Protein AF-A0A2D6GXJ3-F1 (afdb_monomer_lite)

Structure (mmCIF, N/CA/C/O backbone):
data_AF-A0A2D6GXJ3-F1
#
_entry.id   AF-A0A2D6GXJ3-F1
#
loop_
_atom_site.group_PDB
_atom_site.id
_atom_site.type_symbol
_atom_site.label_atom_id
_atom_site.label_alt_id
_atom_site.label_comp_id
_atom_site.label_asym_id
_atom_site.label_entity_id
_atom_site.label_seq_id
_atom_site.pdbx_PDB_ins_code
_atom_site.Cartn_x
_atom_site.Cartn_y
_atom_site.Cartn_z
_atom_site.occupancy
_atom_site.B_iso_or_equiv
_atom_site.auth_seq_id
_atom_site.auth_comp_id
_atom_site.auth_asym_id
_atom_site.auth_atom_id
_atom_site.pdbx_PDB_model_num
ATOM 1 N N . MET A 1 1 ? -27.787 16.893 4.449 1.00 45.53 1 MET A N 1
ATOM 2 C CA . MET A 1 1 ? -26.731 16.596 5.443 1.00 45.53 1 MET A CA 1
ATOM 3 C C . MET A 1 1 ? -26.338 15.138 5.265 1.00 45.53 1 MET A C 1
ATOM 5 O O . MET A 1 1 ? -27.229 14.297 5.276 1.00 45.53 1 MET A O 1
ATOM 9 N N . ALA A 1 2 ? -25.066 14.840 4.986 1.00 53.53 2 ALA A N 1
ATOM 10 C CA . ALA A 1 2 ? -24.609 13.461 4.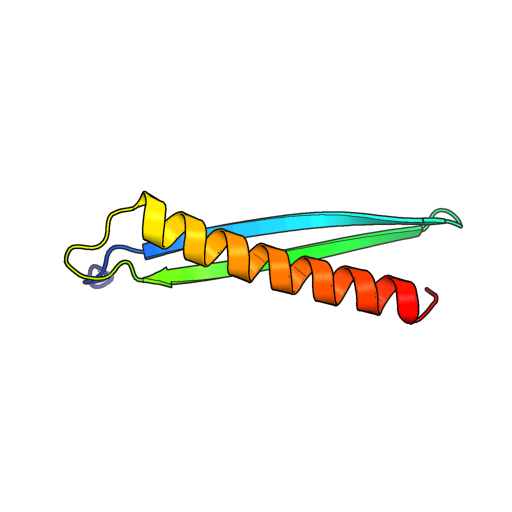807 1.00 53.53 2 ALA A CA 1
ATOM 11 C C . ALA A 1 2 ? -24.683 12.714 6.148 1.00 53.53 2 ALA A C 1
ATOM 13 O O . ALA A 1 2 ? -24.288 13.250 7.182 1.00 53.53 2 ALA A O 1
ATOM 14 N N . LYS A 1 3 ? -25.239 11.500 6.134 1.00 54.72 3 LYS A N 1
ATOM 15 C CA . LYS A 1 3 ? -25.364 10.638 7.315 1.00 54.72 3 LYS A CA 1
ATOM 16 C C . LYS A 1 3 ? -23.955 10.361 7.870 1.00 54.72 3 LYS A C 1
ATOM 18 O O . LYS A 1 3 ? -23.101 9.967 7.073 1.00 54.72 3 LYS A O 1
ATOM 23 N N . PRO A 1 4 ? -23.686 10.554 9.175 1.00 56.81 4 PRO A N 1
ATOM 24 C CA . PRO A 1 4 ? -22.373 10.241 9.729 1.00 56.81 4 PRO A CA 1
ATOM 25 C C . PRO A 1 4 ? -22.081 8.756 9.494 1.00 56.81 4 PRO A C 1
ATOM 27 O O . PRO A 1 4 ? -22.945 7.905 9.742 1.00 56.81 4 PRO A O 1
ATOM 30 N N . ARG A 1 5 ? -20.895 8.445 8.955 1.00 59.53 5 ARG A N 1
ATOM 31 C CA . ARG A 1 5 ? -20.441 7.055 8.831 1.00 59.53 5 ARG A CA 1
ATOM 32 C C . ARG A 1 5 ? -20.402 6.466 10.241 1.00 59.53 5 ARG A C 1
ATOM 34 O O . ARG A 1 5 ? -19.849 7.075 11.150 1.00 59.53 5 ARG A O 1
ATOM 41 N N . LYS A 1 6 ? -21.080 5.332 10.438 1.00 63.12 6 LYS A N 1
ATOM 42 C CA . LYS A 1 6 ? -21.211 4.687 11.756 1.00 63.12 6 LYS A CA 1
ATOM 43 C C . LYS A 1 6 ? -19.891 4.094 12.260 1.00 63.12 6 LYS A C 1
ATOM 45 O O . LYS A 1 6 ? -19.763 3.896 13.459 1.00 63.12 6 LYS A O 1
ATOM 50 N N . ALA A 1 7 ? -18.956 3.806 11.358 1.00 69.44 7 ALA A N 1
ATOM 51 C CA . ALA A 1 7 ? -17.677 3.187 11.666 1.00 69.44 7 ALA A CA 1
ATOM 52 C C . ALA A 1 7 ? -16.540 4.199 11.500 1.00 69.44 7 ALA A C 1
ATOM 54 O O . ALA A 1 7 ? -16.566 5.032 10.589 1.00 69.44 7 ALA A O 1
ATOM 55 N N . LYS A 1 8 ? -15.548 4.112 12.389 1.00 84.38 8 LYS A N 1
ATOM 56 C CA . LYS A 1 8 ? -14.236 4.728 12.179 1.00 84.38 8 LYS A CA 1
ATOM 57 C C . LYS A 1 8 ? -13.608 4.048 10.961 1.00 84.38 8 LYS A C 1
ATOM 59 O O . LYS A 1 8 ? -13.781 2.850 10.774 1.00 84.38 8 LYS A O 1
ATOM 64 N N . GLU A 1 9 ? -12.914 4.796 10.120 1.00 89.38 9 GLU A N 1
ATOM 65 C CA . GLU A 1 9 ? -12.298 4.264 8.903 1.00 89.38 9 GLU A CA 1
ATOM 66 C C . GLU A 1 9 ? -10.874 4.794 8.793 1.00 89.38 9 GLU A C 1
ATOM 68 O O . GLU A 1 9 ? -10.606 5.946 9.144 1.00 89.38 9 GLU A O 1
ATOM 73 N N . VAL A 1 10 ? -9.980 3.960 8.272 1.00 91.38 10 VAL A N 1
ATOM 74 C CA . VAL A 1 10 ? -8.633 4.363 7.873 1.00 91.38 10 VAL A CA 1
ATOM 75 C C . VAL A 1 10 ? -8.557 4.348 6.360 1.00 91.38 10 VAL A C 1
ATOM 77 O O . VAL A 1 10 ? -8.999 3.400 5.713 1.00 91.38 10 VAL A O 1
ATOM 80 N N . TRP A 1 11 ? -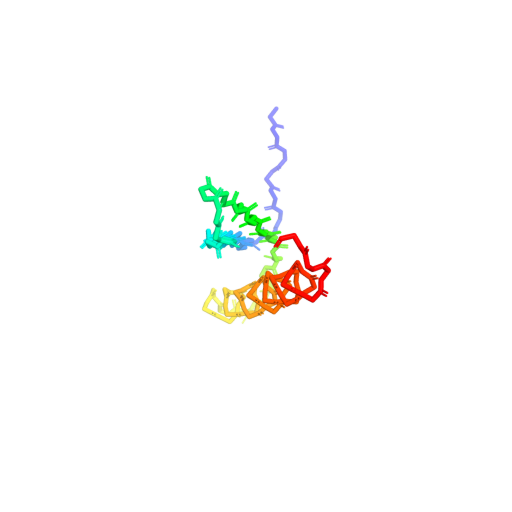7.974 5.398 5.793 1.00 93.50 11 TRP A N 1
ATOM 81 C CA . TRP A 1 11 ? -7.608 5.446 4.387 1.00 93.50 11 TRP A CA 1
ATOM 82 C C . TRP A 1 11 ? -6.090 5.499 4.266 1.00 93.50 11 TRP A C 1
ATOM 84 O O . TRP A 1 11 ? -5.442 6.331 4.901 1.00 93.50 11 TRP A O 1
ATOM 94 N N . VAL A 1 12 ? -5.542 4.607 3.448 1.00 94.19 12 VAL A N 1
ATOM 95 C CA . VAL A 1 12 ? -4.124 4.575 3.098 1.00 94.19 12 VAL A CA 1
ATOM 96 C C . VAL A 1 12 ? -3.996 4.727 1.590 1.00 94.19 12 VAL A C 1
ATOM 98 O O . VAL A 1 12 ? -4.766 4.138 0.832 1.00 94.19 12 VAL A O 1
ATOM 101 N N . SER A 1 13 ? -3.007 5.505 1.158 1.00 94.81 13 SER A N 1
ATOM 102 C CA . SER A 1 13 ? -2.598 5.606 -0.240 1.00 94.81 13 SER A CA 1
ATOM 103 C C . SER A 1 13 ? -1.080 5.545 -0.348 1.00 94.81 13 SER A C 1
ATOM 105 O O . SER A 1 13 ? -0.388 6.247 0.392 1.00 94.81 13 SER A O 1
ATOM 107 N N . VAL A 1 14 ? -0.572 4.762 -1.293 1.00 94.25 14 VAL A N 1
ATOM 108 C CA . VAL A 1 14 ? 0.851 4.651 -1.613 1.00 94.25 14 VAL A CA 1
ATOM 109 C C . VAL A 1 14 ? 1.040 5.007 -3.082 1.00 94.25 14 VAL A C 1
ATOM 111 O O . VAL A 1 14 ? 0.345 4.480 -3.947 1.00 94.25 14 VAL A O 1
ATOM 114 N N . GLY A 1 15 ? 1.981 5.910 -3.351 1.00 93.12 15 GLY A N 1
ATOM 115 C CA . GLY A 1 15 ? 2.428 6.253 -4.697 1.00 93.12 15 GLY A CA 1
ATOM 116 C C . GLY A 1 15 ? 3.860 5.774 -4.906 1.00 93.12 15 GLY A C 1
ATOM 117 O O . GLY A 1 15 ? 4.741 6.095 -4.108 1.00 93.12 15 GLY A O 1
ATOM 118 N N . LEU A 1 16 ? 4.099 5.022 -5.975 1.00 90.88 16 LEU A N 1
ATOM 119 C CA . LEU A 1 16 ? 5.408 4.521 -6.372 1.00 90.88 16 LEU A CA 1
ATOM 120 C C . LEU A 1 16 ? 5.743 5.042 -7.769 1.00 90.88 16 LEU A C 1
ATOM 122 O O . LEU A 1 16 ? 5.013 4.794 -8.727 1.00 90.88 16 LEU A O 1
ATOM 126 N N . THR A 1 17 ? 6.882 5.718 -7.894 1.00 91.62 17 THR A N 1
ATOM 127 C CA . THR A 1 17 ? 7.437 6.092 -9.198 1.00 91.62 17 THR A CA 1
ATOM 128 C C . THR A 1 17 ? 8.545 5.115 -9.564 1.00 91.62 17 THR A C 1
ATOM 130 O O . THR A 1 17 ? 9.564 5.028 -8.878 1.00 91.62 17 THR A O 1
ATOM 133 N N . LEU A 1 18 ? 8.349 4.382 -10.654 1.00 86.94 18 LEU A N 1
ATOM 134 C CA . LEU A 1 18 ? 9.321 3.466 -11.233 1.00 86.94 18 LEU A CA 1
ATOM 135 C C . LEU A 1 18 ? 10.024 4.144 -12.408 1.00 86.94 18 LEU A C 1
ATOM 137 O O . LEU A 1 18 ? 9.377 4.665 -13.313 1.00 86.94 18 LEU A O 1
ATOM 141 N N . ASN A 1 19 ? 11.354 4.114 -12.402 1.00 87.44 19 ASN A N 1
ATOM 142 C CA . ASN A 1 19 ? 12.153 4.480 -13.567 1.00 87.44 19 ASN A CA 1
ATOM 143 C C . ASN A 1 19 ? 12.235 3.260 -14.496 1.00 87.44 19 ASN A C 1
ATOM 145 O O . ASN A 1 19 ? 12.694 2.203 -14.056 1.00 87.44 19 ASN A O 1
ATOM 149 N N . LEU A 1 20 ? 11.765 3.407 -15.735 1.00 84.06 20 LEU A N 1
ATOM 150 C CA . LEU A 1 20 ? 11.756 2.336 -16.738 1.00 84.06 20 LEU A CA 1
ATOM 151 C C . LEU A 1 20 ? 13.011 2.359 -17.628 1.00 84.06 20 LEU A C 1
ATOM 153 O O . LEU A 1 20 ? 13.252 1.441 -18.402 1.00 84.06 20 LEU A O 1
ATOM 157 N N . GLY A 1 21 ? 13.868 3.375 -17.486 1.00 82.00 21 GLY A N 1
ATOM 158 C CA . GLY A 1 21 ? 14.920 3.663 -18.458 1.00 82.00 21 GLY A CA 1
ATOM 159 C C . GLY A 1 21 ? 14.370 4.443 -19.655 1.00 82.00 21 GLY A C 1
ATOM 160 O O . GLY A 1 21 ? 13.217 4.851 -19.663 1.00 82.00 21 GLY A O 1
ATOM 161 N N . ASN A 1 22 ? 15.216 4.735 -20.647 1.00 80.44 22 ASN A N 1
ATOM 162 C CA . ASN A 1 22 ? 14.821 5.420 -21.893 1.00 80.44 22 ASN A CA 1
ATOM 163 C C . ASN A 1 22 ? 14.027 6.735 -21.725 1.00 80.44 22 ASN A C 1
ATOM 165 O O . ASN A 1 22 ? 13.233 7.088 -22.589 1.00 80.44 22 ASN A O 1
ATOM 169 N N . TYR A 1 23 ? 14.279 7.495 -20.652 1.00 82.31 23 TYR A N 1
ATOM 170 C CA . TYR A 1 23 ? 13.540 8.723 -20.309 1.00 82.31 23 TYR A CA 1
ATOM 171 C C . TYR A 1 23 ? 12.052 8.507 -19.982 1.00 82.31 23 TYR A C 1
ATOM 173 O O . TYR A 1 23 ? 11.296 9.475 -19.897 1.00 82.31 23 TYR A O 1
ATOM 181 N N . GLU A 1 24 ? 11.645 7.265 -19.730 1.00 83.69 24 GLU A N 1
ATOM 182 C CA . GLU A 1 24 ? 10.289 6.905 -19.341 1.00 83.69 24 GLU A CA 1
ATOM 183 C C . GLU A 1 24 ? 10.207 6.585 -17.844 1.00 83.69 24 GLU A C 1
ATOM 185 O O . GLU A 1 24 ? 11.121 6.045 -17.209 1.00 83.69 24 GLU A O 1
ATOM 190 N N . SER A 1 25 ? 9.074 6.951 -17.255 1.00 88.12 25 SER A N 1
ATOM 191 C CA . SER A 1 25 ? 8.753 6.628 -15.870 1.00 88.12 25 SER A CA 1
ATOM 192 C C . SER A 1 25 ? 7.294 6.228 -15.774 1.00 88.12 25 SER A C 1
ATOM 194 O O . SER A 1 25 ? 6.441 6.804 -16.450 1.00 88.12 25 SER A O 1
ATOM 196 N N . ALA A 1 26 ? 7.013 5.256 -14.917 1.00 88.06 26 ALA A N 1
ATOM 197 C CA . ALA A 1 26 ? 5.659 4.859 -14.585 1.00 88.06 26 ALA A CA 1
ATOM 198 C C . ALA A 1 26 ? 5.342 5.274 -13.157 1.00 88.06 26 ALA A C 1
ATOM 200 O O . ALA A 1 26 ? 6.130 5.053 -12.235 1.00 88.06 26 ALA A O 1
ATOM 201 N N . ARG A 1 27 ? 4.158 5.852 -12.976 1.00 91.00 27 ARG A N 1
ATOM 202 C CA . ARG A 1 27 ? 3.599 6.144 -11.664 1.00 91.00 27 ARG A CA 1
ATOM 203 C C . ARG A 1 27 ? 2.494 5.140 -11.371 1.00 91.00 27 ARG A C 1
ATOM 205 O O . ARG A 1 27 ? 1.558 5.006 -12.154 1.00 91.00 27 ARG A O 1
ATOM 212 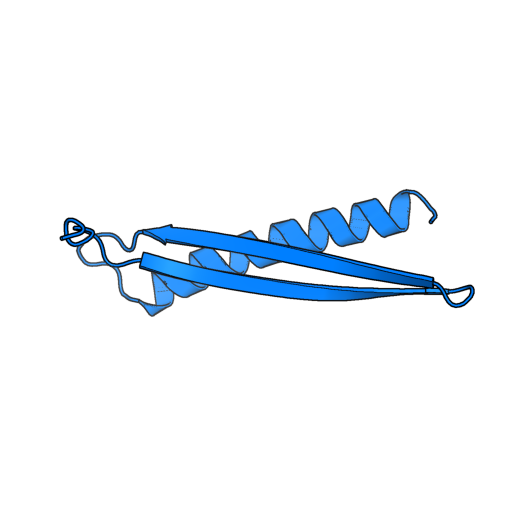N N . LEU A 1 28 ? 2.626 4.449 -10.249 1.00 92.19 28 LEU A N 1
ATOM 213 C CA . LEU A 1 28 ? 1.614 3.562 -9.699 1.00 92.19 28 LEU A CA 1
ATOM 214 C C . LEU A 1 28 ? 1.065 4.218 -8.439 1.00 92.19 28 LEU A C 1
ATOM 216 O O . LEU A 1 28 ? 1.834 4.592 -7.559 1.00 92.19 28 LEU A O 1
ATOM 220 N N . ASP A 1 29 ? -0.250 4.355 -8.350 1.00 93.25 29 ASP A N 1
ATOM 221 C CA . ASP A 1 29 ? -0.925 4.8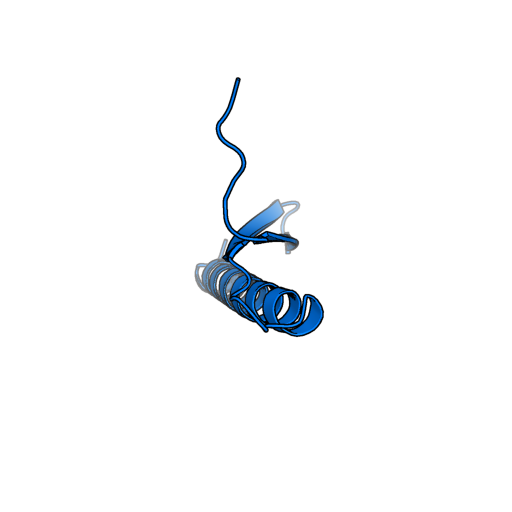07 -7.140 1.00 93.25 29 ASP A CA 1
ATOM 222 C C . ASP A 1 29 ? -1.912 3.713 -6.724 1.00 93.25 29 ASP A C 1
ATOM 224 O O . ASP A 1 29 ? -2.739 3.269 -7.522 1.00 93.25 29 ASP A O 1
ATOM 228 N N . ALA A 1 30 ? -1.815 3.270 -5.475 1.00 93.25 30 ALA A N 1
ATOM 229 C CA . ALA A 1 30 ? -2.739 2.326 -4.865 1.00 93.25 30 ALA A CA 1
ATOM 230 C C . ALA A 1 30 ? -3.306 2.945 -3.592 1.00 93.25 30 ALA A C 1
ATOM 232 O O . ALA A 1 30 ? -2.618 3.676 -2.879 1.00 93.25 30 ALA A O 1
ATOM 233 N N . GLY A 1 31 ? -4.563 2.653 -3.287 1.00 93.62 31 GLY A N 1
ATOM 234 C CA . GLY A 1 31 ? -5.165 3.113 -2.051 1.00 93.62 31 GLY A CA 1
ATOM 235 C C . GLY A 1 31 ? -6.355 2.272 -1.648 1.00 93.62 31 GLY A C 1
ATOM 236 O O . GLY A 1 31 ? -7.030 1.675 -2.485 1.00 93.62 31 GLY A O 1
ATOM 237 N N . MET A 1 32 ? -6.601 2.236 -0.348 1.00 92.88 32 MET A N 1
ATOM 238 C CA . MET A 1 32 ? -7.634 1.409 0.247 1.00 92.88 32 MET A CA 1
ATOM 239 C C . MET A 1 32 ? -8.210 2.080 1.480 1.00 92.88 32 MET A C 1
ATOM 241 O O . MET A 1 32 ? -7.508 2.737 2.250 1.00 92.88 32 MET A O 1
ATOM 245 N N . THR A 1 33 ? -9.512 1.896 1.658 1.00 92.19 33 THR A N 1
ATOM 246 C CA . THR A 1 33 ? -10.227 2.287 2.866 1.00 92.19 33 THR A CA 1
ATOM 247 C C . THR A 1 33 ? -10.628 1.030 3.617 1.00 92.19 33 THR A C 1
ATOM 249 O O . THR A 1 33 ? -11.262 0.147 3.041 1.00 92.19 33 THR A O 1
ATOM 252 N N . VAL A 1 34 ? -10.268 0.960 4.895 1.00 89.69 34 VAL A N 1
ATOM 253 C CA . VAL A 1 34 ? -10.606 -0.156 5.781 1.00 89.69 34 VAL A CA 1
ATOM 254 C C . VAL A 1 34 ? -11.454 0.379 6.938 1.00 89.69 34 VAL A C 1
ATOM 256 O O . VAL A 1 34 ? -11.064 1.370 7.564 1.00 89.69 34 VAL A O 1
ATOM 259 N N . PRO A 1 35 ? -12.623 -0.223 7.221 1.00 89.88 35 PRO A N 1
ATOM 260 C CA . PRO A 1 35 ? -13.368 0.084 8.434 1.00 89.88 35 PRO A CA 1
ATOM 261 C C . PRO A 1 35 ? -12.610 -0.445 9.656 1.00 89.88 35 PRO A C 1
ATOM 263 O O . PRO A 1 35 ? -12.096 -1.557 9.620 1.00 89.88 35 PRO A O 1
ATOM 266 N N . ILE A 1 36 ? -12.565 0.346 10.725 1.00 87.62 36 ILE A N 1
ATOM 267 C CA . ILE A 1 36 ? -12.073 -0.078 12.038 1.00 87.62 36 ILE A CA 1
ATOM 268 C C . ILE A 1 36 ? -13.244 -0.699 12.790 1.00 87.62 36 ILE A C 1
ATOM 270 O O . ILE A 1 36 ? -14.296 -0.062 12.949 1.00 87.62 36 ILE A O 1
ATOM 274 N N . GLU A 1 37 ? -13.064 -1.937 13.232 1.00 84.88 37 GLU A N 1
ATOM 275 C CA . GLU A 1 37 ? -14.074 -2.673 13.983 1.00 84.88 37 GLU A CA 1
ATOM 276 C C . GLU A 1 37 ? -14.247 -2.123 15.409 1.00 84.88 37 GLU A C 1
ATOM 278 O O . GLU A 1 37 ? -13.416 -1.395 15.957 1.00 84.88 37 GLU A O 1
ATOM 283 N N . GLU A 1 38 ? -15.384 -2.428 16.030 1.00 82.00 38 GLU A N 1
ATOM 284 C CA . GLU A 1 38 ? -15.664 -1.979 17.392 1.00 82.00 38 GLU A CA 1
ATOM 285 C C . GLU A 1 38 ? -14.733 -2.700 18.383 1.00 82.00 38 GLU A C 1
ATOM 287 O O . GLU A 1 38 ? -14.803 -3.916 18.537 1.00 82.00 38 GLU A O 1
ATOM 292 N N . GLY A 1 39 ? -13.849 -1.943 19.042 1.00 83.06 39 GLY A N 1
ATOM 293 C CA . GLY A 1 39 ? -12.819 -2.483 19.939 1.00 83.06 39 GLY A CA 1
ATOM 294 C C . GLY A 1 39 ? -11.452 -2.719 19.285 1.00 83.06 39 GLY A C 1
ATOM 295 O O . GLY A 1 39 ? -10.525 -3.104 19.989 1.00 83.06 39 GLY A O 1
ATOM 296 N N . GLU A 1 40 ? -11.310 -2.462 17.982 1.00 82.25 40 GLU A N 1
ATOM 297 C CA . GLU A 1 40 ? -10.018 -2.449 17.289 1.00 82.25 40 GLU A CA 1
ATOM 298 C C . GLU A 1 40 ? -9.309 -1.099 17.499 1.00 82.25 40 GLU A C 1
ATOM 300 O O . GLU A 1 40 ? -9.923 -0.025 17.428 1.00 82.25 40 GLU A O 1
ATOM 305 N N . GLU A 1 41 ? -8.004 -1.150 17.771 1.00 87.56 41 GLU A N 1
ATOM 306 C CA . GLU A 1 41 ? -7.172 0.045 17.875 1.00 87.56 41 GLU A CA 1
ATOM 307 C C . GLU A 1 41 ? -6.877 0.617 16.482 1.00 87.56 41 GLU A C 1
ATOM 309 O O . GLU A 1 41 ? -6.720 -0.104 15.495 1.00 87.56 41 GLU A O 1
ATOM 314 N N . TYR A 1 42 ? -6.756 1.943 16.387 1.00 86.31 42 TYR A N 1
ATOM 315 C CA . TYR A 1 42 ? -6.482 2.612 15.107 1.00 86.31 42 TYR A CA 1
ATOM 316 C C . TYR A 1 42 ? -5.198 2.109 14.430 1.00 86.31 42 TYR A C 1
ATOM 318 O O . TYR A 1 42 ? -5.126 2.083 13.201 1.00 86.31 42 TYR A O 1
ATOM 326 N N . GLU A 1 43 ? -4.191 1.730 15.220 1.00 90.12 43 GLU A N 1
ATOM 327 C CA . GLU A 1 43 ? -2.904 1.231 14.728 1.00 90.12 43 GLU A CA 1
ATOM 328 C C . GLU A 1 43 ? -3.042 -0.113 14.003 1.00 90.12 43 GLU A C 1
ATOM 330 O O . GLU A 1 43 ? -2.406 -0.308 12.965 1.00 90.12 43 GLU A O 1
ATOM 335 N N . ASP A 1 44 ? -3.915 -1.000 14.485 1.00 90.12 44 ASP A N 1
ATOM 336 C CA . ASP A 1 44 ? -4.160 -2.310 13.875 1.00 90.12 44 ASP A CA 1
ATOM 337 C C . ASP A 1 44 ? -4.872 -2.159 12.526 1.00 90.12 44 ASP A C 1
ATOM 339 O O . ASP A 1 44 ? -4.409 -2.682 11.503 1.00 90.12 44 ASP A O 1
ATOM 343 N N . GLY A 1 45 ? -5.932 -1.343 12.492 1.00 89.62 45 GLY A N 1
ATOM 344 C CA . GLY A 1 45 ? -6.651 -1.019 11.260 1.00 89.62 45 GLY A CA 1
ATOM 345 C C . GLY A 1 45 ? -5.760 -0.309 10.233 1.00 89.62 45 GLY A C 1
ATOM 346 O O . GLY A 1 45 ? -5.817 -0.610 9.036 1.00 89.62 45 GLY A O 1
ATOM 347 N N . PHE A 1 46 ? -4.878 0.587 10.693 1.00 92.12 46 PHE A N 1
ATOM 348 C CA . PHE A 1 46 ? -3.888 1.242 9.837 1.00 92.12 46 PHE A CA 1
ATOM 349 C C . PHE A 1 46 ? -2.874 0.252 9.275 1.00 92.12 46 PHE A C 1
ATOM 351 O O . PHE A 1 46 ? -2.638 0.253 8.069 1.00 92.12 46 PHE A O 1
ATOM 358 N N . LYS A 1 47 ? -2.306 -0.618 10.113 1.00 93.50 47 LYS A N 1
ATOM 359 C CA . LYS A 1 47 ? -1.332 -1.622 9.681 1.00 93.50 47 LYS A CA 1
ATOM 360 C C . LYS A 1 47 ? -1.929 -2.575 8.649 1.00 93.50 47 LYS A C 1
ATOM 362 O O . LYS A 1 47 ? -1.319 -2.804 7.611 1.00 93.50 47 LYS A O 1
ATOM 367 N N . LYS A 1 48 ? -3.158 -3.045 8.871 1.00 91.44 48 LYS A N 1
ATOM 368 C CA . LYS A 1 48 ? -3.893 -3.886 7.915 1.00 91.44 48 LYS A CA 1
ATOM 369 C C . LYS A 1 48 ? -4.106 -3.183 6.572 1.00 91.44 48 LYS A C 1
ATOM 371 O O . LYS A 1 48 ? -3.856 -3.774 5.522 1.00 91.44 48 LYS A O 1
ATOM 376 N N . ALA A 1 49 ? -4.550 -1.924 6.596 1.00 93.25 49 ALA A N 1
ATOM 377 C CA . ALA A 1 49 ? -4.734 -1.125 5.386 1.00 93.25 49 ALA A CA 1
ATOM 378 C C . ALA A 1 49 ? -3.402 -0.869 4.661 1.00 93.25 49 ALA A C 1
ATOM 380 O O . ALA A 1 49 ? -3.343 -0.929 3.431 1.00 93.25 49 ALA A O 1
ATOM 381 N N . TRP A 1 50 ? -2.333 -0.613 5.415 1.00 94.81 50 TRP A N 1
ATOM 382 C CA . TRP A 1 50 ? -0.991 -0.380 4.897 1.00 94.81 50 TRP A CA 1
ATOM 383 C C . TRP A 1 50 ? -0.411 -1.621 4.227 1.00 94.81 50 TRP A C 1
ATOM 385 O O . TRP A 1 50 ? -0.073 -1.559 3.047 1.00 94.81 50 TRP A O 1
ATOM 395 N N . ASP A 1 51 ? -0.365 -2.748 4.936 1.00 94.69 51 ASP A N 1
ATOM 396 C CA . ASP A 1 51 ? 0.224 -3.997 4.449 1.00 94.69 51 ASP A CA 1
ATOM 397 C C . ASP A 1 51 ? -0.471 -4.472 3.168 1.00 94.69 51 ASP A C 1
ATOM 399 O O . ASP A 1 51 ? 0.185 -4.865 2.203 1.00 94.69 51 ASP A O 1
ATOM 403 N N . ALA A 1 52 ? -1.800 -4.365 3.113 1.00 93.88 52 ALA A N 1
ATOM 404 C CA . ALA A 1 52 ? -2.555 -4.774 1.940 1.00 93.88 52 ALA A CA 1
ATOM 405 C C . ALA A 1 52 ? -2.418 -3.779 0.764 1.00 93.88 52 ALA A C 1
ATOM 407 O O . ALA A 1 52 ? -2.312 -4.210 -0.383 1.00 93.88 52 ALA A O 1
ATOM 408 N N . THR A 1 53 ? -2.336 -2.463 1.017 1.00 95.50 53 THR A N 1
ATOM 409 C CA . THR A 1 53 ? -2.065 -1.470 -0.048 1.00 95.50 53 THR A CA 1
ATOM 410 C C . THR A 1 53 ? -0.649 -1.634 -0.607 1.00 95.50 53 THR A C 1
ATOM 412 O O . THR A 1 53 ? -0.438 -1.533 -1.816 1.00 95.50 53 THR A O 1
ATOM 415 N N . LEU A 1 54 ? 0.321 -1.916 0.267 1.00 94.69 54 LEU A N 1
ATOM 416 C CA . LEU A 1 54 ? 1.714 -2.137 -0.102 1.00 94.69 54 LEU A CA 1
ATOM 417 C C . LEU A 1 54 ? 1.884 -3.429 -0.917 1.00 94.69 54 LEU A C 1
ATOM 419 O O . LEU A 1 54 ? 2.557 -3.424 -1.945 1.00 94.69 54 LEU A O 1
ATOM 423 N N . ALA A 1 55 ? 1.230 -4.520 -0.514 1.00 93.62 55 ALA A N 1
ATOM 424 C CA . ALA A 1 55 ? 1.263 -5.776 -1.260 1.00 93.62 55 ALA A CA 1
ATOM 425 C C . ALA A 1 55 ? 0.695 -5.628 -2.686 1.00 93.62 55 ALA A C 1
ATOM 427 O O . ALA A 1 55 ? 1.263 -6.170 -3.640 1.00 93.62 55 ALA A O 1
ATOM 428 N N . GLU A 1 56 ? -0.390 -4.864 -2.850 1.00 93.44 56 GLU A N 1
ATOM 429 C CA . GLU A 1 56 ? -0.983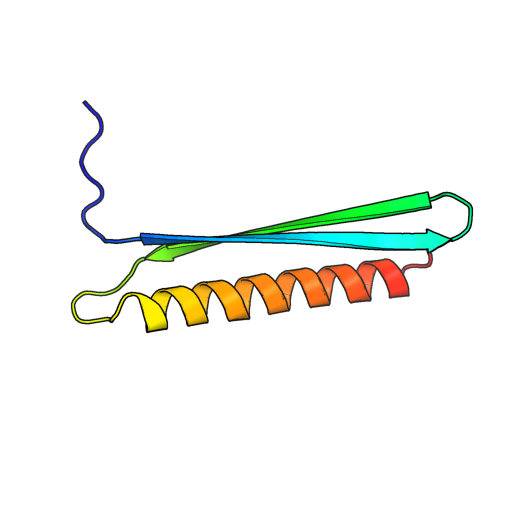 -4.594 -4.164 1.00 93.44 56 GLU A CA 1
ATOM 430 C C . GLU A 1 56 ? -0.027 -3.785 -5.050 1.00 93.44 56 GLU A C 1
ATOM 432 O O . GLU A 1 56 ? 0.274 -4.194 -6.172 1.00 93.44 56 GLU A O 1
ATOM 437 N N . ILE A 1 57 ? 0.522 -2.670 -4.548 1.00 93.31 57 ILE A N 1
ATOM 438 C CA . ILE A 1 57 ? 1.409 -1.826 -5.362 1.00 93.31 57 ILE A CA 1
ATOM 439 C C . ILE A 1 57 ? 2.722 -2.533 -5.716 1.00 93.31 57 ILE A C 1
ATOM 441 O O . ILE A 1 57 ? 3.234 -2.348 -6.819 1.00 93.31 57 ILE A O 1
ATOM 445 N N . GLU A 1 58 ? 3.249 -3.388 -4.837 1.00 92.25 58 GLU A N 1
ATOM 446 C CA . GLU A 1 58 ? 4.406 -4.231 -5.146 1.00 92.25 58 GLU A CA 1
ATOM 447 C C . GLU A 1 58 ? 4.100 -5.267 -6.229 1.00 92.25 58 GLU A C 1
ATOM 449 O O . GLU A 1 58 ? 4.945 -5.521 -7.091 1.00 92.25 58 GLU A O 1
ATOM 454 N N . THR A 1 59 ? 2.907 -5.862 -6.202 1.00 92.75 59 THR A N 1
ATOM 455 C CA . THR A 1 59 ? 2.463 -6.822 -7.220 1.00 92.75 59 THR A CA 1
ATOM 456 C C . THR A 1 59 ? 2.341 -6.134 -8.577 1.00 92.75 59 THR A C 1
ATOM 458 O O . THR A 1 59 ? 2.957 -6.579 -9.546 1.00 92.75 59 THR A O 1
ATOM 461 N N . GLN A 1 60 ? 1.675 -4.978 -8.630 1.00 91.06 60 GLN A N 1
ATOM 462 C CA . GLN A 1 60 ? 1.566 -4.169 -9.849 1.00 91.06 60 GLN A CA 1
ATOM 463 C C . GLN A 1 60 ? 2.940 -3.706 -10.358 1.00 91.06 60 GLN A C 1
ATOM 465 O O . GLN A 1 60 ? 3.212 -3.749 -11.557 1.00 91.06 60 GLN A O 1
ATOM 470 N N . ALA A 1 61 ? 3.845 -3.310 -9.458 1.00 89.38 61 ALA A N 1
ATOM 471 C CA . ALA A 1 61 ? 5.205 -2.912 -9.814 1.00 89.38 61 ALA A CA 1
ATOM 472 C C . ALA A 1 61 ? 6.021 -4.064 -10.421 1.00 89.38 61 ALA A C 1
ATOM 474 O O . ALA A 1 61 ? 6.779 -3.849 -11.371 1.00 89.38 61 ALA A O 1
ATOM 475 N N . LYS A 1 62 ? 5.884 -5.284 -9.884 1.00 89.81 62 LYS A N 1
ATOM 476 C CA . LYS A 1 62 ? 6.535 -6.487 -10.427 1.00 89.81 62 LYS A CA 1
ATOM 477 C C . LYS A 1 62 ? 5.980 -6.837 -11.801 1.00 89.81 62 LYS A C 1
ATOM 479 O O . LYS A 1 62 ? 6.768 -7.072 -12.714 1.00 89.81 62 LYS A O 1
ATOM 484 N N . ASP A 1 63 ? 4.663 -6.802 -11.962 1.00 89.00 63 ASP A N 1
ATOM 485 C CA . ASP A 1 63 ? 4.003 -7.063 -13.241 1.00 89.00 63 ASP A CA 1
ATOM 486 C C . ASP A 1 63 ? 4.416 -6.056 -14.313 1.00 89.00 63 ASP A C 1
ATOM 488 O O . ASP A 1 63 ? 4.676 -6.439 -15.454 1.00 89.00 63 ASP A O 1
ATOM 492 N N . LEU A 1 64 ? 4.520 -4.775 -13.951 1.00 86.44 64 LEU A N 1
ATOM 493 C CA . LEU A 1 64 ? 4.968 -3.726 -14.861 1.00 86.44 64 LEU A CA 1
ATOM 494 C C . LEU A 1 64 ? 6.405 -3.984 -15.341 1.00 86.44 64 LEU A C 1
ATOM 496 O O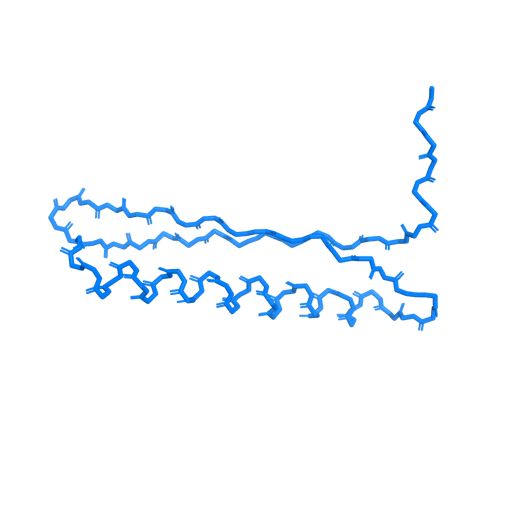 . LEU A 1 64 ? 6.666 -3.949 -16.540 1.00 86.44 64 LEU A O 1
ATOM 500 N N . LYS A 1 65 ? 7.316 -4.327 -14.419 1.00 81.50 65 LYS A N 1
ATOM 501 C CA . LYS A 1 65 ? 8.701 -4.697 -14.759 1.00 81.50 65 LYS A CA 1
ATOM 502 C C . LYS A 1 65 ? 8.778 -5.968 -15.608 1.00 81.50 65 LYS A C 1
ATOM 504 O O . LYS A 1 65 ? 9.602 -6.046 -16.511 1.00 81.50 65 LYS A O 1
ATOM 509 N N . ALA A 1 66 ? 7.941 -6.967 -15.327 1.00 82.44 66 ALA A N 1
ATOM 510 C CA . ALA A 1 66 ? 7.932 -8.234 -16.058 1.00 82.44 66 ALA A CA 1
ATOM 511 C C . ALA A 1 66 ? 7.395 -8.095 -17.492 1.00 82.44 66 ALA A C 1
ATOM 513 O O . ALA A 1 66 ? 7.818 -8.836 -18.377 1.00 82.44 66 ALA A O 1
ATOM 514 N N . LYS A 1 67 ? 6.485 -7.143 -17.733 1.00 77.38 67 LYS A N 1
ATOM 515 C CA . LYS A 1 67 ? 5.905 -6.872 -19.058 1.00 77.38 67 LYS A CA 1
ATOM 516 C C . LYS A 1 67 ? 6.851 -6.130 -20.010 1.00 77.38 67 LYS A C 1
ATOM 518 O O . LYS A 1 67 ? 6.511 -6.013 -21.183 1.00 77.38 67 LYS A O 1
ATOM 523 N N . GLY A 1 68 ? 8.032 -5.706 -19.551 1.00 61.91 68 GLY A N 1
ATOM 524 C CA . GLY A 1 68 ? 9.084 -5.174 -20.420 1.00 61.91 68 GLY A CA 1
ATOM 525 C C . GLY A 1 68 ? 8.710 -3.872 -21.131 1.00 61.91 68 GLY A C 1
ATOM 526 O O . GLY A 1 68 ? 9.044 -3.723 -22.305 1.00 61.91 68 GLY A O 1
ATOM 527 N N . VAL A 1 69 ? 8.000 -2.977 -20.435 1.00 54.00 69 VAL A N 1
ATOM 528 C CA . VAL A 1 69 ? 7.975 -1.548 -20.790 1.00 54.00 69 VAL A CA 1
ATOM 529 C C . VAL A 1 69 ? 9.273 -0.919 -20.303 1.00 54.00 69 VAL A C 1
ATOM 531 O O . VAL A 1 69 ? 9.603 -1.151 -19.115 1.00 54.00 69 VAL A O 1
#

pLDDT: mean 85.32, std 11.73, range [45.53, 95.5]

Radius of gyration: 16.23 Å; chains: 1; bounding box: 42×25×42 Å

Foldseek 3Di:
DDDPDPFDKDKDKDWDWADLPPPDIDIDIFMDMFTADDPRDPVVRHVVRVVVRVVVSVVVVVVVVVVND

Secondary structure (DSSP, 8-state):
-PPPPSS-EEEEEEEEEEEEETTEEEEEEEEEEEEPPTT--HHHHHHHHHHHHHHHHHHHHHHHHHTT-

Sequence (69 aa):
MAKPRKAKEVWVSVGLTLNLGNYESARLDAGMTVPIEEGEEYEDGFKKAWDATLAEIETQAKDLKAKGV